Protein AF-A0A7C5CAA0-F1 (afdb_monomer_lite)

Secondary structure (DSSP, 8-state):
------PPPPPPTTGGGS-GGG--HHHHHTT----SGGGEEEEE-TTT--EEEEEEE-TTB-TTT-SBTTGGGTT--

Foldseek 3Di:
DDPPDPDPDDADPPLVPDDPVPDDPVRNVVVDPLQLQVQFDWDADPPPRDTDTDPDGHPQQDPVSSHGVCPVCPPPD

Radius of gyration: 15.69 Å; chains: 1; bounding box: 35×26×47 Å

pLDDT: mean 87.45, std 15.15, range [36.09, 98.0]

Sequence (77 aa):
MNHGSSHPAPLRARFWELALDRLTRDEWEALCDGCGKCCLNKLEDEETGEIVFTRVACRLLDDETCRCAQYDIRLHI

Structure (mmCIF, N/CA/C/O backbone):
data_AF-A0A7C5CAA0-F1
#
_entry.id   AF-A0A7C5CAA0-F1
#
loop_
_atom_site.group_PDB
_atom_site.id
_atom_site.type_symbol
_atom_site.label_atom_id
_atom_site.label_alt_id
_atom_site.label_comp_id
_atom_site.label_asym_id
_atom_site.label_entity_id
_atom_site.label_seq_id
_atom_site.pdbx_PDB_ins_code
_atom_site.Cartn_x
_atom_site.Cartn_y
_atom_site.Cartn_z
_atom_site.occupancy
_atom_site.B_iso_or_equiv
_atom_site.auth_seq_id
_atom_site.auth_comp_id
_atom_site.auth_asym_id
_atom_site.auth_atom_id
_atom_site.pdbx_PDB_model_num
ATOM 1 N N . MET A 1 1 ? 5.424 -6.351 -29.057 1.00 38.47 1 MET A N 1
ATOM 2 C CA . MET A 1 1 ? 5.343 -5.045 -28.372 1.00 38.47 1 MET A CA 1
ATOM 3 C C . MET A 1 1 ? 6.450 -5.040 -27.334 1.00 38.47 1 MET A C 1
ATOM 5 O O . MET A 1 1 ? 6.498 -5.948 -26.518 1.00 38.47 1 MET A O 1
ATOM 9 N N . ASN A 1 2 ? 7.420 -4.139 -27.494 1.00 36.09 2 ASN A N 1
ATOM 10 C CA . ASN A 1 2 ? 8.660 -4.111 -26.721 1.00 36.09 2 ASN A CA 1
ATOM 11 C C . ASN A 1 2 ? 8.377 -3.663 -25.281 1.00 36.09 2 ASN A C 1
ATOM 13 O O . ASN A 1 2 ? 8.187 -2.473 -25.043 1.00 36.09 2 ASN A O 1
ATOM 17 N N . HIS A 1 3 ? 8.374 -4.593 -24.325 1.00 45.97 3 HIS A N 1
ATOM 18 C CA . HIS A 1 3 ? 8.539 -4.242 -22.917 1.00 45.97 3 HIS A CA 1
ATOM 19 C C . HIS A 1 3 ? 10.010 -3.879 -22.710 1.00 45.97 3 HIS A C 1
ATOM 21 O O . HIS A 1 3 ? 10.870 -4.751 -22.620 1.00 45.97 3 HIS A O 1
ATOM 27 N N . GLY A 1 4 ? 10.303 -2.577 -22.740 1.00 39.22 4 GLY A N 1
ATOM 28 C CA . GLY A 1 4 ? 11.610 -2.041 -22.385 1.00 39.22 4 GLY A CA 1
ATOM 29 C C . GLY A 1 4 ? 11.938 -2.424 -20.948 1.00 39.22 4 GLY A C 1
ATOM 30 O O . GLY A 1 4 ? 11.337 -1.915 -20.008 1.00 39.22 4 GLY A O 1
ATOM 31 N N . SER A 1 5 ? 12.868 -3.358 -20.795 1.00 49.47 5 SER A N 1
ATOM 32 C CA . SER A 1 5 ? 13.365 -3.849 -19.518 1.00 49.47 5 SER A CA 1
ATOM 33 C C . SER A 1 5 ? 14.178 -2.761 -18.808 1.00 49.47 5 SER A C 1
ATOM 35 O O . SER A 1 5 ? 15.401 -2.730 -18.923 1.00 49.47 5 SER A O 1
ATOM 37 N N . SER A 1 6 ? 13.533 -1.866 -18.056 1.00 52.03 6 SER A N 1
ATOM 38 C CA . SER A 1 6 ? 14.233 -1.096 -17.023 1.00 52.03 6 SER A CA 1
ATOM 39 C C . SER A 1 6 ? 14.453 -2.025 -15.831 1.00 52.03 6 SER A C 1
ATOM 41 O O . SER A 1 6 ? 13.566 -2.205 -15.000 1.00 52.03 6 SER A O 1
ATOM 43 N N . HIS A 1 7 ? 15.602 -2.698 -15.779 1.00 53.28 7 HIS A N 1
ATOM 44 C CA . HIS A 1 7 ? 16.011 -3.364 -14.544 1.00 53.28 7 HIS A CA 1
ATOM 45 C C . HIS A 1 7 ? 16.242 -2.281 -13.481 1.00 53.28 7 HIS A C 1
ATOM 47 O O . HIS A 1 7 ? 17.099 -1.422 -13.710 1.00 53.28 7 HIS A O 1
ATOM 53 N N . PRO A 1 8 ? 15.494 -2.278 -12.361 1.00 63.41 8 PRO A N 1
ATOM 54 C CA . PRO A 1 8 ? 15.779 -1.358 -11.271 1.00 63.41 8 PRO A CA 1
ATOM 55 C C . PRO A 1 8 ? 17.202 -1.617 -10.775 1.00 63.41 8 PRO A C 1
ATOM 57 O O . PRO A 1 8 ? 17.690 -2.755 -10.796 1.00 63.41 8 PRO A O 1
ATOM 60 N N . ALA A 1 9 ? 17.889 -0.557 -10.351 1.00 70.81 9 ALA A N 1
ATOM 61 C CA . ALA A 1 9 ? 19.153 -0.719 -9.646 1.00 70.81 9 ALA A CA 1
ATOM 62 C C . ALA A 1 9 ? 18.935 -1.661 -8.442 1.00 70.81 9 ALA A C 1
ATOM 64 O O . ALA A 1 9 ? 17.842 -1.672 -7.868 1.00 70.81 9 ALA A O 1
ATOM 65 N N . PRO A 1 10 ? 19.930 -2.478 -8.057 1.00 86.19 10 PRO A N 1
ATOM 66 C CA . PRO A 1 10 ? 19.761 -3.404 -6.945 1.00 86.19 10 PRO A CA 1
ATOM 67 C C . PRO A 1 10 ? 19.355 -2.644 -5.674 1.00 86.19 10 PRO A C 1
ATOM 69 O O . PRO A 1 10 ? 20.006 -1.670 -5.291 1.00 86.19 10 PRO A O 1
ATOM 72 N N . LEU A 1 11 ? 18.271 -3.097 -5.036 1.00 94.62 11 LEU A N 1
ATOM 73 C CA . LEU A 1 11 ? 17.754 -2.511 -3.797 1.00 94.62 11 LEU A CA 1
ATOM 74 C C . LEU A 1 11 ? 18.811 -2.610 -2.690 1.00 94.62 11 LEU A C 1
ATOM 76 O O . LEU A 1 11 ? 19.500 -3.629 -2.568 1.00 94.62 11 LEU A O 1
ATOM 80 N N . ARG A 1 12 ? 18.933 -1.572 -1.854 1.00 96.12 12 ARG A N 1
ATOM 81 C CA . ARG A 1 12 ? 19.839 -1.623 -0.698 1.00 96.12 12 ARG A CA 1
ATOM 82 C C . ARG A 1 12 ? 19.378 -2.717 0.269 1.00 96.12 12 ARG A C 1
ATOM 84 O O . ARG A 1 12 ? 18.184 -2.930 0.468 1.00 96.12 12 ARG A O 1
ATOM 91 N N . ALA A 1 13 ? 20.316 -3.406 0.912 1.00 95.81 13 ALA A N 1
ATOM 92 C CA . ALA A 1 13 ? 19.969 -4.396 1.930 1.00 95.81 13 ALA A CA 1
ATOM 93 C C . ALA A 1 13 ? 19.186 -3.738 3.084 1.00 95.81 13 ALA A C 1
ATOM 95 O O . ALA A 1 13 ? 19.595 -2.689 3.581 1.00 95.81 13 ALA A O 1
ATOM 96 N N . ARG A 1 14 ? 18.081 -4.368 3.515 1.00 95.12 14 ARG A N 1
ATOM 97 C CA . ARG A 1 14 ? 17.199 -3.889 4.602 1.00 95.12 14 ARG A CA 1
ATOM 98 C C . ARG A 1 14 ? 16.696 -2.452 4.410 1.00 95.12 14 ARG A C 1
ATOM 100 O O . ARG A 1 14 ? 16.513 -1.725 5.382 1.00 95.12 14 ARG A O 1
ATOM 107 N N . PHE A 1 15 ? 16.459 -2.034 3.164 1.00 96.19 15 PHE A N 1
ATOM 108 C CA . PHE A 1 15 ? 15.961 -0.686 2.870 1.00 96.19 15 PHE A CA 1
ATOM 109 C C . PHE A 1 15 ? 14.664 -0.351 3.631 1.00 96.19 15 PHE A C 1
ATOM 111 O O . PHE A 1 15 ? 14.479 0.797 4.012 1.00 96.19 15 PHE A O 1
ATOM 118 N N . TRP A 1 16 ? 13.815 -1.345 3.930 1.00 95.12 16 TRP A N 1
ATOM 119 C CA . TRP A 1 16 ? 12.559 -1.188 4.679 1.00 95.12 16 TRP A CA 1
ATOM 120 C C . TRP A 1 16 ? 12.728 -0.704 6.132 1.00 95.12 16 TRP A C 1
ATOM 122 O O . TRP A 1 16 ? 11.738 -0.390 6.784 1.00 95.12 16 TRP A O 1
ATOM 132 N N . GLU A 1 17 ? 13.955 -0.645 6.657 1.00 96.94 17 GLU A N 1
ATOM 133 C CA . GLU A 1 17 ? 14.257 -0.109 7.996 1.00 96.94 17 GLU A CA 1
ATOM 134 C C . GLU A 1 17 ? 14.687 1.358 7.968 1.00 96.94 17 GLU A C 1
ATOM 136 O O . GLU A 1 17 ? 14.860 1.985 9.015 1.00 96.94 17 GLU A O 1
ATOM 141 N N . LEU A 1 18 ? 14.884 1.918 6.775 1.00 96.94 18 LEU A N 1
ATOM 142 C CA . LEU A 1 18 ? 15.180 3.329 6.602 1.00 96.94 18 LEU A CA 1
ATOM 143 C C . LEU A 1 18 ? 13.899 4.155 6.753 1.00 96.94 18 LEU A C 1
ATOM 145 O O . LEU A 1 18 ? 12.792 3.686 6.495 1.00 96.94 18 LEU A O 1
ATOM 149 N N . ALA A 1 19 ? 14.059 5.421 7.138 1.00 96.44 19 ALA A N 1
ATOM 150 C CA . ALA A 1 19 ? 12.953 6.370 7.125 1.00 96.44 19 ALA A CA 1
ATOM 151 C C . ALA A 1 19 ? 12.369 6.497 5.704 1.00 96.44 19 ALA A C 1
ATOM 153 O O . ALA A 1 19 ? 13.114 6.466 4.722 1.00 96.44 19 ALA A O 1
ATOM 154 N N . LEU A 1 20 ? 11.042 6.638 5.598 1.00 94.25 20 LEU A N 1
ATOM 155 C CA . LEU A 1 20 ? 10.327 6.627 4.313 1.00 94.25 20 LEU A CA 1
ATOM 156 C C . LEU A 1 20 ? 10.820 7.710 3.338 1.00 94.25 20 LEU A C 1
ATOM 158 O O . LEU A 1 20 ? 10.846 7.482 2.133 1.00 94.25 20 LEU A O 1
ATOM 162 N N . ASP A 1 21 ? 11.249 8.861 3.856 1.00 95.44 21 ASP A N 1
ATOM 163 C CA . ASP A 1 21 ? 11.809 9.988 3.100 1.00 95.44 21 ASP A CA 1
ATOM 164 C C . ASP A 1 21 ? 13.232 9.732 2.568 1.00 95.44 21 ASP A C 1
ATOM 166 O O . ASP A 1 21 ? 13.733 10.486 1.734 1.00 95.44 21 ASP A O 1
ATOM 170 N N . ARG A 1 22 ? 13.891 8.661 3.026 1.00 96.62 22 ARG A N 1
ATOM 171 C CA . ARG A 1 22 ? 15.221 8.224 2.571 1.00 96.62 22 ARG A CA 1
ATOM 172 C C . ARG A 1 22 ? 15.177 7.083 1.561 1.00 96.62 22 ARG A C 1
ATOM 174 O O . ARG A 1 22 ? 16.246 6.632 1.130 1.00 96.62 22 ARG A O 1
ATOM 181 N N . LEU A 1 23 ? 13.991 6.581 1.227 1.00 96.00 23 LEU A N 1
ATOM 182 C CA . LEU A 1 23 ? 13.818 5.534 0.226 1.00 96.00 23 LEU A CA 1
ATOM 183 C C . LEU A 1 23 ? 13.923 6.126 -1.176 1.00 96.00 23 LEU A C 1
ATOM 185 O O . LEU A 1 23 ? 13.411 7.212 -1.453 1.00 96.00 23 LEU A O 1
ATOM 189 N N . THR A 1 24 ? 14.579 5.402 -2.081 1.00 94.88 24 THR A N 1
ATOM 190 C CA . THR A 1 24 ? 14.448 5.701 -3.510 1.00 94.88 24 THR A CA 1
ATOM 191 C C . THR A 1 24 ? 13.030 5.368 -3.972 1.00 94.88 24 THR A C 1
ATOM 193 O O . THR A 1 24 ? 12.288 4.666 -3.285 1.00 94.88 24 THR A O 1
ATOM 196 N N . ARG A 1 25 ? 12.644 5.837 -5.165 1.00 90.62 25 ARG A N 1
ATOM 197 C CA . ARG A 1 25 ? 11.358 5.449 -5.760 1.00 90.62 25 ARG A CA 1
ATOM 198 C C . ARG A 1 25 ? 11.228 3.927 -5.838 1.00 90.62 25 ARG A C 1
ATOM 200 O O . ARG A 1 25 ? 10.241 3.402 -5.348 1.00 90.62 25 ARG A O 1
ATOM 207 N N . ASP A 1 26 ? 12.228 3.236 -6.377 1.00 92.69 26 ASP A N 1
ATOM 208 C CA . ASP A 1 26 ? 12.191 1.777 -6.546 1.00 92.69 26 ASP A CA 1
ATOM 209 C C . ASP A 1 26 ? 12.063 1.038 -5.207 1.00 92.69 26 ASP A C 1
ATOM 211 O O . ASP A 1 26 ? 11.317 0.070 -5.102 1.00 92.69 26 ASP A O 1
ATOM 215 N N . GLU A 1 27 ? 12.742 1.515 -4.161 1.00 94.75 27 GLU A N 1
ATOM 216 C CA . GLU A 1 27 ? 12.608 0.965 -2.808 1.00 94.75 27 GLU A CA 1
ATOM 217 C C . GLU A 1 27 ? 11.223 1.228 -2.217 1.00 94.75 27 GLU A C 1
ATOM 219 O O . GLU A 1 27 ? 10.651 0.353 -1.575 1.00 94.75 27 GLU A O 1
ATOM 224 N N . TRP A 1 28 ? 10.658 2.410 -2.456 1.00 91.94 28 TRP A N 1
ATOM 225 C CA . TRP A 1 28 ? 9.307 2.735 -2.016 1.00 91.94 28 TRP A CA 1
ATOM 226 C C . TRP A 1 28 ? 8.266 1.853 -2.716 1.00 91.94 28 TRP A C 1
ATOM 228 O O . TRP A 1 28 ? 7.395 1.291 -2.055 1.00 91.94 28 TRP A O 1
ATOM 238 N N . GLU A 1 29 ? 8.375 1.679 -4.038 1.00 90.00 29 GLU A N 1
ATOM 239 C CA . GLU A 1 29 ? 7.510 0.768 -4.8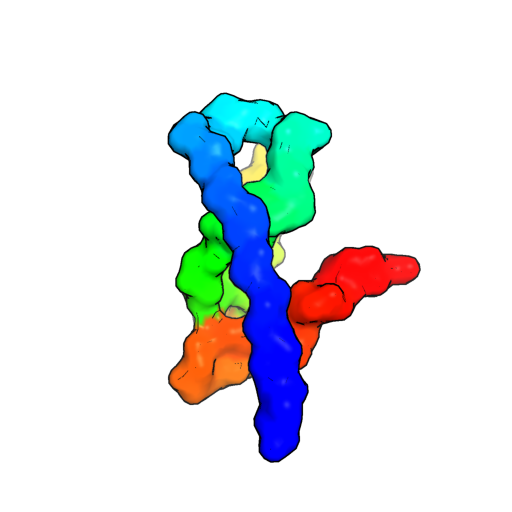02 1.00 90.00 29 GLU A C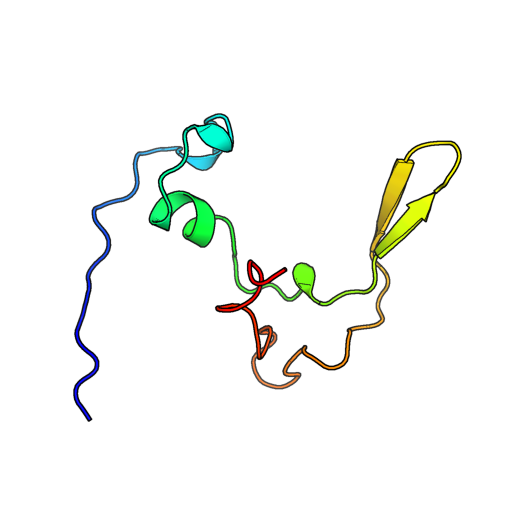A 1
ATOM 240 C C . GLU A 1 29 ? 7.675 -0.687 -4.331 1.00 90.00 29 GLU A C 1
ATOM 242 O O . GLU A 1 29 ? 6.694 -1.424 -4.258 1.00 90.00 29 GLU A O 1
ATOM 247 N N . ALA A 1 30 ? 8.889 -1.095 -3.943 1.00 91.94 30 ALA A N 1
ATOM 248 C CA . ALA A 1 30 ? 9.175 -2.439 -3.441 1.00 91.94 30 ALA A CA 1
ATOM 249 C C . ALA A 1 30 ? 8.567 -2.741 -2.059 1.00 91.94 30 ALA A C 1
ATOM 251 O O . ALA A 1 30 ? 8.527 -3.904 -1.668 1.00 91.94 30 ALA A O 1
ATOM 252 N N . LEU A 1 31 ? 8.061 -1.738 -1.326 1.00 90.25 31 LEU A N 1
ATOM 253 C CA . LEU A 1 31 ? 7.250 -1.974 -0.121 1.00 90.25 31 LEU A CA 1
ATOM 254 C C . LEU A 1 31 ? 5.851 -2.525 -0.452 1.00 90.25 31 LEU A C 1
ATOM 256 O O . LEU A 1 31 ? 5.136 -2.981 0.441 1.00 90.25 31 LEU A O 1
ATOM 260 N N . CYS A 1 32 ? 5.419 -2.438 -1.712 1.00 87.81 32 CYS A N 1
ATOM 261 C CA . CYS A 1 32 ? 4.117 -2.916 -2.145 1.00 87.81 32 CYS A CA 1
ATOM 262 C C . CYS A 1 32 ? 4.176 -4.385 -2.586 1.00 87.81 32 CYS A C 1
ATOM 264 O O . CYS A 1 32 ? 4.607 -4.699 -3.691 1.00 87.81 32 CYS A O 1
ATOM 266 N N . ASP A 1 33 ? 3.610 -5.280 -1.776 1.00 84.25 33 ASP A N 1
ATOM 267 C CA . ASP A 1 33 ? 3.503 -6.713 -2.108 1.00 84.25 33 ASP A CA 1
ATOM 268 C C . ASP A 1 33 ? 2.378 -7.044 -3.113 1.00 84.25 33 ASP A C 1
ATOM 270 O O . ASP A 1 33 ? 2.079 -8.212 -3.359 1.00 84.25 33 ASP A O 1
ATOM 274 N N . GLY A 1 34 ? 1.664 -6.043 -3.644 1.00 83.62 34 GLY A N 1
ATOM 275 C CA . GLY A 1 34 ? 0.477 -6.279 -4.477 1.00 83.62 34 GLY A CA 1
ATOM 276 C C . GLY A 1 34 ? -0.670 -6.974 -3.727 1.00 83.62 34 GLY A C 1
ATOM 277 O O . GLY A 1 34 ? -1.470 -7.675 -4.331 1.00 83.62 34 GLY A O 1
ATOM 278 N N . CYS A 1 35 ? -0.755 -6.792 -2.406 1.00 87.94 35 CYS A N 1
ATOM 279 C CA . CYS A 1 35 ? -1.683 -7.511 -1.524 1.00 87.94 35 CYS A CA 1
ATOM 280 C C . CYS A 1 35 ? -3.119 -6.947 -1.467 1.00 87.94 35 CYS A C 1
ATOM 282 O O . CYS A 1 35 ? -3.903 -7.360 -0.615 1.00 87.94 35 CYS A O 1
ATOM 284 N N . GLY A 1 36 ? -3.459 -5.943 -2.281 1.00 89.06 36 GLY A N 1
ATOM 285 C CA . GLY A 1 36 ? -4.797 -5.333 -2.317 1.00 89.06 36 GLY A CA 1
ATOM 286 C C . GLY A 1 36 ? -5.203 -4.512 -1.080 1.00 89.06 36 GLY A C 1
ATOM 287 O O . GLY A 1 36 ? -6.238 -3.851 -1.108 1.00 89.06 36 GLY A O 1
ATOM 288 N N . LYS A 1 37 ? -4.392 -4.463 -0.010 1.00 89.38 37 LYS A N 1
ATOM 289 C CA . LYS A 1 37 ? -4.695 -3.689 1.217 1.00 89.38 37 LYS A CA 1
ATOM 290 C C . LYS A 1 37 ? -4.903 -2.194 0.961 1.00 89.38 37 LYS A C 1
ATOM 292 O O . LYS A 1 37 ? -5.623 -1.540 1.709 1.00 89.38 37 LYS A O 1
ATOM 297 N N . CYS A 1 38 ? -4.287 -1.642 -0.083 1.00 90.38 38 CYS A N 1
ATOM 298 C CA . CYS A 1 38 ? -4.510 -0.255 -0.491 1.00 90.38 38 CYS A CA 1
ATOM 299 C C . CYS A 1 38 ? -5.927 -0.004 -1.033 1.00 90.38 38 CYS A C 1
ATOM 301 O O . CYS A 1 38 ? -6.392 1.128 -0.963 1.00 90.38 38 CYS A O 1
ATOM 303 N N . CYS A 1 39 ? -6.611 -1.038 -1.530 1.00 93.88 39 CYS A N 1
ATOM 304 C CA . CYS A 1 39 ? -7.958 -0.950 -2.087 1.00 93.88 39 CYS A CA 1
ATOM 305 C C . CYS A 1 39 ? -9.064 -1.227 -1.065 1.00 93.88 39 CYS A C 1
ATOM 307 O O . CYS A 1 39 ? -10.231 -1.054 -1.396 1.00 93.88 39 CYS A O 1
ATOM 309 N N . LEU A 1 40 ? -8.744 -1.679 0.147 1.00 94.75 40 LEU A N 1
ATOM 310 C CA . LEU A 1 40 ? -9.755 -1.882 1.182 1.00 94.75 40 LEU A CA 1
ATOM 311 C C . LEU A 1 40 ? -10.179 -0.535 1.760 1.00 94.75 40 LEU A C 1
ATOM 313 O O . LEU A 1 40 ? -9.329 0.309 2.051 1.00 94.75 40 LEU A O 1
ATOM 317 N N . ASN A 1 41 ? -11.482 -0.354 1.970 1.00 95.12 41 ASN A N 1
ATOM 318 C CA . ASN A 1 41 ? -11.971 0.807 2.698 1.00 95.12 41 ASN A CA 1
ATOM 319 C C . ASN A 1 41 ? -11.411 0.760 4.123 1.00 95.12 41 ASN A C 1
ATOM 321 O O . ASN A 1 41 ? -11.516 -0.266 4.810 1.00 95.12 41 ASN A O 1
ATOM 325 N N . LYS A 1 42 ? -10.800 1.870 4.530 1.00 95.12 42 LYS A N 1
ATOM 326 C CA . LYS A 1 42 ? -10.218 2.077 5.853 1.00 95.12 42 LYS A CA 1
ATOM 327 C C . LYS A 1 42 ? -11.136 3.009 6.618 1.00 95.12 42 LYS A C 1
ATOM 329 O O . LYS A 1 42 ? -11.570 4.015 6.058 1.00 95.12 42 LYS A O 1
ATOM 334 N N . LEU A 1 43 ? -11.436 2.653 7.856 1.00 96.94 43 LEU A N 1
ATOM 335 C CA . LEU A 1 43 ? -12.136 3.535 8.776 1.00 96.94 43 LEU A CA 1
ATOM 336 C C . LEU A 1 43 ? -11.108 4.035 9.781 1.00 96.94 43 LEU A C 1
ATOM 338 O O . LEU A 1 43 ? -10.303 3.243 10.272 1.00 96.94 43 LEU A O 1
ATOM 342 N N . GLU A 1 44 ? -11.123 5.337 10.018 1.00 97.88 44 GLU A N 1
ATOM 343 C CA . GLU A 1 44 ? -10.320 5.990 11.041 1.00 97.88 44 GLU A CA 1
ATOM 344 C C . GLU A 1 44 ? -11.242 6.353 12.197 1.00 97.88 44 GLU A C 1
ATOM 346 O O . GLU A 1 44 ? -12.309 6.932 11.980 1.00 97.88 44 GLU A O 1
ATOM 351 N N . ASP A 1 45 ? -10.854 5.965 13.403 1.00 97.88 45 ASP A N 1
ATOM 352 C CA . ASP A 1 45 ? -11.521 6.405 14.620 1.00 97.88 45 ASP A CA 1
ATOM 353 C C . ASP A 1 45 ? -11.147 7.866 14.915 1.00 97.88 45 ASP A C 1
ATOM 355 O O . ASP A 1 45 ? -9.967 8.212 14.970 1.00 97.88 45 ASP A O 1
ATOM 359 N N . GLU A 1 46 ? -12.143 8.736 15.084 1.00 97.44 46 GLU A N 1
ATOM 360 C CA . GLU A 1 46 ? -11.918 10.186 15.177 1.00 97.44 46 GLU A CA 1
ATOM 361 C C . GLU A 1 46 ? -11.247 10.633 16.483 1.00 97.44 46 GLU A C 1
ATOM 363 O O . GLU A 1 46 ? -10.615 11.690 16.520 1.00 97.44 46 GLU A O 1
ATOM 368 N N . GLU A 1 47 ? -11.364 9.843 17.552 1.00 98.00 47 GLU A N 1
ATOM 369 C CA . GLU A 1 47 ? -10.804 10.179 18.861 1.00 98.00 47 GLU A CA 1
ATOM 370 C C . GLU A 1 47 ? -9.376 9.641 19.018 1.00 98.00 47 GLU A C 1
ATOM 372 O O . GLU A 1 47 ? -8.514 10.302 19.602 1.00 98.00 47 GLU A O 1
ATOM 377 N N . THR A 1 48 ? -9.115 8.440 18.499 1.00 98.00 48 THR A N 1
ATOM 378 C CA . THR A 1 48 ? -7.856 7.708 18.707 1.00 98.00 48 THR A CA 1
ATOM 379 C C . THR A 1 48 ? -6.928 7.707 17.494 1.00 98.00 48 THR A C 1
ATOM 381 O O . THR A 1 48 ? -5.728 7.472 17.651 1.00 98.00 48 THR A O 1
ATOM 384 N N . GLY A 1 49 ? -7.455 7.950 16.290 1.00 97.19 49 GLY A N 1
ATO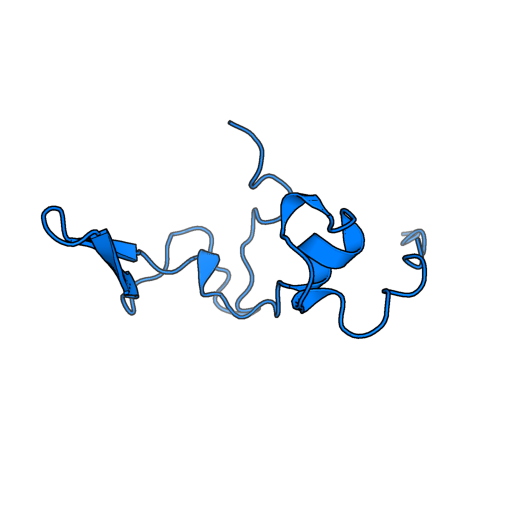M 385 C CA . GLY A 1 49 ? -6.728 7.792 15.029 1.00 97.19 49 GLY A CA 1
ATOM 386 C C . GLY A 1 49 ? -6.451 6.331 14.654 1.00 97.19 49 GLY A C 1
ATOM 387 O O . GLY A 1 49 ? -5.617 6.062 13.785 1.00 97.19 49 GLY A O 1
ATOM 388 N N . GLU A 1 50 ? -7.090 5.359 15.317 1.00 97.88 50 GLU A N 1
ATOM 389 C CA . GLU A 1 50 ? -6.936 3.949 14.961 1.00 97.88 50 GLU A CA 1
ATOM 390 C C . GLU A 1 50 ? -7.479 3.692 13.549 1.00 97.88 50 GLU A C 1
ATOM 392 O O . GLU A 1 50 ? -8.603 4.063 13.216 1.00 97.88 50 GLU A O 1
ATOM 397 N N . ILE A 1 51 ? -6.683 3.008 12.720 1.00 96.31 51 ILE A N 1
ATOM 398 C CA . ILE A 1 51 ? -7.077 2.610 11.369 1.00 96.31 51 ILE A CA 1
ATOM 399 C C . ILE A 1 51 ? -7.484 1.140 11.358 1.00 96.31 51 ILE A C 1
ATOM 401 O O . ILE A 1 51 ? -6.638 0.249 11.474 1.00 96.31 51 ILE A O 1
ATOM 405 N N . VAL A 1 52 ? -8.764 0.879 11.096 1.00 96.56 52 VAL A N 1
ATOM 406 C CA . VAL A 1 52 ? -9.284 -0.477 10.891 1.00 96.56 52 VAL A CA 1
ATOM 407 C C . VAL A 1 52 ? -9.545 -0.751 9.411 1.00 96.56 52 VAL A C 1
ATOM 409 O O . VAL A 1 52 ? -10.174 0.027 8.689 1.00 96.56 52 VAL A O 1
ATOM 412 N N . PHE A 1 53 ? -9.055 -1.898 8.938 1.00 95.75 53 PHE A N 1
ATOM 413 C CA . PHE A 1 53 ? -9.304 -2.369 7.578 1.00 95.75 53 PHE A CA 1
ATOM 414 C C . PHE A 1 53 ? -10.633 -3.117 7.516 1.00 95.75 53 PHE A C 1
ATOM 416 O O . PHE A 1 53 ? -10.867 -4.060 8.272 1.00 95.75 53 PHE A O 1
ATOM 423 N N . THR A 1 54 ? -11.485 -2.745 6.566 1.00 96.00 54 THR A N 1
ATOM 424 C CA . THR A 1 54 ? -12.709 -3.501 6.281 1.00 96.00 54 THR A CA 1
ATOM 425 C C . THR A 1 54 ? -12.442 -4.646 5.300 1.00 96.00 54 THR A C 1
ATOM 427 O O . THR A 1 54 ? -11.376 -4.748 4.694 1.00 96.00 54 THR A O 1
ATOM 430 N N . ARG A 1 55 ? -13.448 -5.502 5.089 1.00 94.38 55 ARG A N 1
ATOM 431 C CA . ARG A 1 55 ? -13.453 -6.514 4.016 1.00 94.38 55 ARG A CA 1
ATOM 432 C C . ARG A 1 55 ? -14.156 -6.020 2.745 1.00 94.38 55 ARG A C 1
ATOM 434 O O . ARG A 1 55 ? -14.542 -6.834 1.913 1.00 94.38 55 ARG A O 1
ATOM 441 N N . VAL A 1 56 ? -14.359 -4.707 2.617 1.00 95.50 56 VAL A N 1
ATOM 442 C CA . VAL A 1 56 ? -15.018 -4.080 1.467 1.00 95.50 56 VAL A CA 1
ATOM 443 C C . VAL A 1 56 ? -13.956 -3.381 0.628 1.00 95.50 56 VAL A C 1
ATOM 445 O O . VAL A 1 56 ? -13.322 -2.431 1.086 1.00 95.50 56 VAL A O 1
ATOM 448 N N . ALA A 1 57 ? -13.755 -3.862 -0.595 1.00 95.38 57 ALA A N 1
ATOM 449 C CA . ALA A 1 57 ? -12.846 -3.243 -1.548 1.00 95.38 57 ALA A CA 1
ATOM 450 C C . ALA A 1 57 ? -13.494 -2.042 -2.254 1.00 95.38 57 ALA A C 1
ATOM 452 O O . ALA A 1 57 ? -14.712 -1.978 -2.427 1.00 95.38 57 ALA A O 1
ATOM 453 N N . CYS A 1 58 ? -12.671 -1.093 -2.692 1.00 94.69 58 CYS A N 1
ATOM 454 C CA . CYS A 1 58 ? -13.085 -0.024 -3.584 1.00 94.69 58 CYS A CA 1
ATOM 455 C C . CYS A 1 58 ? -13.231 -0.543 -5.022 1.00 94.69 58 CYS A C 1
ATOM 457 O O . CYS A 1 58 ? -12.702 -1.591 -5.391 1.00 94.69 58 CYS A O 1
ATOM 459 N N . ARG A 1 59 ? -13.889 0.249 -5.874 1.00 94.19 59 ARG A N 1
ATOM 460 C CA . ARG A 1 59 ? -14.140 -0.082 -7.290 1.00 94.19 59 ARG A CA 1
ATOM 461 C C . ARG A 1 59 ? -12.889 -0.254 -8.166 1.00 94.19 59 ARG A C 1
ATOM 463 O O . ARG A 1 59 ? -13.027 -0.532 -9.348 1.00 94.19 59 ARG A O 1
ATOM 470 N N . LEU A 1 60 ? -11.703 0.045 -7.634 1.00 93.81 60 LEU A N 1
ATOM 471 C CA . LEU A 1 60 ? -10.434 -0.014 -8.364 1.00 93.81 60 LEU A CA 1
ATOM 472 C C . LEU A 1 60 ? -9.671 -1.317 -8.108 1.00 93.81 60 LEU A C 1
ATOM 474 O O . LEU A 1 60 ? -8.631 -1.518 -8.730 1.00 93.81 60 LEU A O 1
ATOM 478 N N . LEU A 1 61 ? -10.138 -2.166 -7.186 1.00 94.94 61 LEU A N 1
ATOM 479 C CA . LEU A 1 61 ? -9.583 -3.505 -7.031 1.00 94.94 61 LEU A CA 1
ATOM 480 C C . LEU A 1 61 ? -10.010 -4.364 -8.221 1.00 94.94 61 LEU A C 1
ATOM 482 O O . LEU A 1 61 ? -11.201 -4.502 -8.484 1.00 94.94 61 LEU A O 1
ATOM 486 N N . ASP A 1 62 ? -9.030 -4.946 -8.895 1.00 93.31 62 ASP A N 1
ATOM 487 C CA . ASP A 1 62 ? -9.219 -6.057 -9.820 1.00 93.31 62 ASP A CA 1
ATOM 488 C C . ASP A 1 62 ? -9.296 -7.358 -9.003 1.00 93.31 62 ASP A C 1
ATOM 490 O O . ASP A 1 62 ? -8.369 -7.687 -8.254 1.00 93.31 62 ASP A O 1
ATOM 494 N N . ASP A 1 63 ? -10.427 -8.057 -9.096 1.00 88.88 63 ASP A N 1
ATOM 495 C CA . ASP A 1 63 ? -10.742 -9.272 -8.343 1.00 88.88 63 ASP A CA 1
ATOM 496 C C . ASP A 1 63 ? -10.081 -10.538 -8.904 1.00 88.88 63 ASP A C 1
ATOM 498 O O . ASP A 1 63 ? -9.975 -11.533 -8.186 1.00 88.88 63 ASP A O 1
ATOM 502 N N . GLU A 1 64 ? -9.566 -10.494 -10.134 1.00 90.88 64 GLU A N 1
ATOM 503 C CA . GLU A 1 64 ? -8.788 -11.584 -10.723 1.00 90.88 64 GLU A CA 1
ATOM 504 C C . GLU A 1 64 ? -7.316 -11.499 -10.307 1.00 90.88 64 GLU A C 1
ATOM 506 O O . GLU A 1 64 ? -6.692 -12.508 -9.965 1.00 90.88 64 GLU A O 1
ATOM 511 N N . THR A 1 65 ? -6.741 -10.292 -10.325 1.00 90.75 65 THR A N 1
ATOM 512 C CA . THR A 1 65 ? -5.302 -10.092 -10.076 1.00 90.75 65 THR A CA 1
ATOM 513 C C . THR A 1 65 ? -4.970 -9.668 -8.647 1.00 90.75 65 THR A C 1
ATOM 515 O O . THR A 1 65 ? -3.795 -9.692 -8.265 1.00 90.75 65 THR A O 1
ATOM 518 N N . CYS A 1 66 ? -5.974 -9.277 -7.856 1.00 89.06 66 CYS A N 1
ATOM 519 C CA . CYS A 1 66 ? -5.832 -8.651 -6.536 1.00 89.06 66 CYS A CA 1
ATOM 520 C C . CYS A 1 66 ? -4.994 -7.355 -6.550 1.00 89.06 66 CYS A C 1
ATOM 522 O O . CYS A 1 66 ? -4.424 -6.962 -5.526 1.00 89.06 66 CYS A O 1
ATOM 524 N N . ARG A 1 67 ? -4.910 -6.669 -7.698 1.00 90.31 67 ARG A N 1
ATOM 525 C CA . ARG A 1 67 ? -4.141 -5.426 -7.872 1.00 90.31 67 ARG A CA 1
ATOM 526 C C . ARG A 1 67 ? -5.060 -4.225 -8.062 1.00 90.31 67 ARG A C 1
ATOM 528 O O . ARG A 1 67 ? -6.198 -4.340 -8.499 1.00 90.31 67 ARG A O 1
ATOM 535 N N . CYS A 1 68 ? -4.554 -3.041 -7.730 1.00 92.25 68 CYS A N 1
ATOM 536 C CA . CYS A 1 68 ? -5.263 -1.799 -8.015 1.00 92.25 68 CYS A CA 1
ATOM 537 C C . CYS A 1 68 ? -5.114 -1.450 -9.501 1.00 92.25 68 CYS A C 1
ATOM 539 O O . CYS A 1 68 ? -3.995 -1.230 -9.966 1.00 92.25 68 CYS A O 1
ATOM 541 N N . ALA A 1 69 ? -6.229 -1.307 -10.218 1.00 92.50 69 ALA A N 1
ATOM 542 C CA . ALA A 1 69 ? -6.262 -0.924 -11.631 1.00 92.50 69 ALA A CA 1
ATOM 543 C C . ALA A 1 69 ? -5.694 0.483 -11.913 1.00 92.50 69 ALA A C 1
ATOM 545 O O . ALA A 1 69 ? -5.465 0.842 -13.064 1.00 92.50 69 ALA A O 1
ATOM 546 N N . GLN A 1 70 ? -5.478 1.299 -10.876 1.00 91.31 70 GLN A N 1
ATOM 547 C CA . GLN A 1 70 ? -4.945 2.661 -10.988 1.00 91.31 70 GLN A CA 1
ATOM 548 C C . GLN A 1 70 ? -3.758 2.918 -10.045 1.00 91.31 70 GLN A C 1
ATOM 550 O O . GLN A 1 70 ? -3.537 4.046 -9.609 1.00 91.31 70 GLN A O 1
ATOM 555 N N . TYR A 1 71 ? -2.976 1.883 -9.720 1.00 89.06 71 TYR A N 1
ATOM 556 C CA . TYR A 1 71 ? -1.833 2.023 -8.809 1.00 89.06 71 TYR A CA 1
ATOM 557 C C . TYR A 1 71 ? -0.786 3.047 -9.288 1.00 89.06 71 TYR A C 1
ATOM 559 O O . TYR A 1 71 ? -0.251 3.807 -8.479 1.00 89.06 71 TYR A O 1
ATOM 567 N N . ASP A 1 72 ? -0.527 3.108 -10.594 1.00 88.06 72 ASP A N 1
ATOM 568 C CA . ASP A 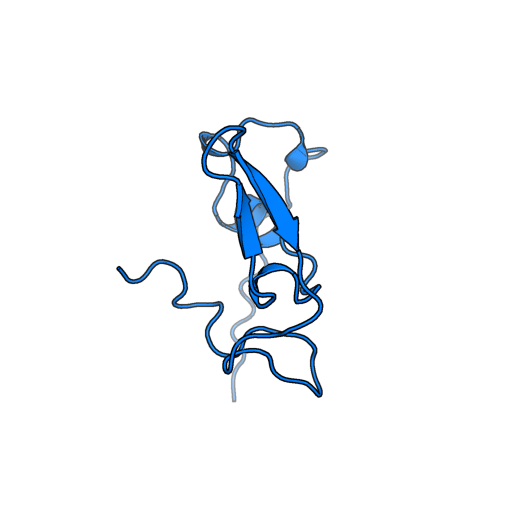1 72 ? 0.516 3.970 -11.171 1.00 88.06 72 ASP A CA 1
ATOM 569 C C . ASP A 1 72 ? 0.193 5.466 -11.060 1.00 88.06 72 ASP A C 1
ATOM 571 O O . ASP A 1 72 ? 1.097 6.295 -10.989 1.00 88.06 72 ASP A O 1
ATOM 575 N N . ILE A 1 73 ? -1.094 5.822 -10.992 1.00 88.81 73 ILE A N 1
ATOM 576 C CA . ILE A 1 73 ? -1.555 7.216 -10.907 1.00 88.81 73 ILE A CA 1
ATOM 577 C C . ILE A 1 73 ? -1.942 7.641 -9.486 1.00 88.81 73 ILE A C 1
ATOM 579 O O . ILE A 1 73 ? -2.490 8.721 -9.291 1.00 88.81 73 ILE A O 1
ATOM 583 N N . ARG A 1 74 ? -1.636 6.824 -8.470 1.00 86.50 74 ARG A N 1
ATOM 584 C CA . ARG A 1 74 ? -2.023 7.055 -7.062 1.00 86.50 74 ARG A CA 1
ATOM 585 C C . ARG A 1 74 ? -1.494 8.357 -6.438 1.00 86.50 74 ARG A C 1
ATOM 587 O O . ARG A 1 74 ? -1.922 8.716 -5.349 1.00 86.50 74 ARG A O 1
ATOM 594 N N . LEU A 1 75 ? -0.531 9.017 -7.083 1.00 83.38 75 LEU A N 1
ATOM 595 C CA . LEU 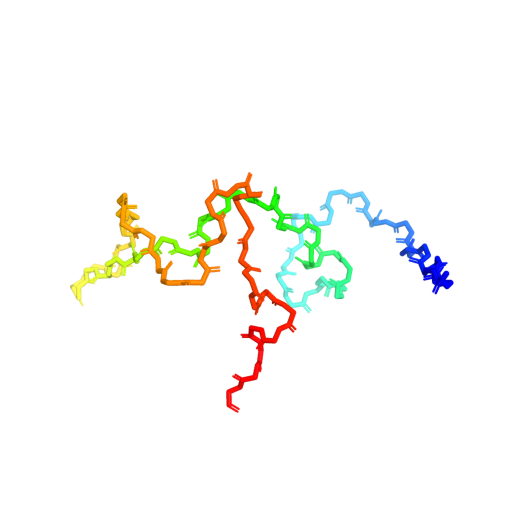A 1 75 ? 0.065 10.284 -6.639 1.00 83.38 75 LEU A CA 1
ATOM 596 C C . LEU A 1 75 ? -0.522 11.510 -7.356 1.00 83.38 75 LEU A C 1
ATOM 598 O O . LEU A 1 75 ? -0.069 12.624 -7.111 1.00 83.38 75 LEU A O 1
ATOM 602 N N . HIS A 1 76 ? -1.485 11.323 -8.262 1.00 82.06 76 HIS A N 1
ATOM 603 C CA . HIS A 1 76 ? -2.161 12.431 -8.928 1.00 82.06 76 HIS A CA 1
ATOM 604 C C . HIS A 1 76 ? -3.249 12.977 -7.993 1.00 82.06 76 HIS A C 1
ATOM 606 O O . HIS A 1 76 ? -4.272 12.324 -7.786 1.00 82.06 76 HIS A O 1
ATOM 612 N N . ILE A 1 77 ? -2.985 14.148 -7.408 1.00 58.94 77 ILE A N 1
ATOM 613 C CA . ILE A 1 77 ? -3.908 14.943 -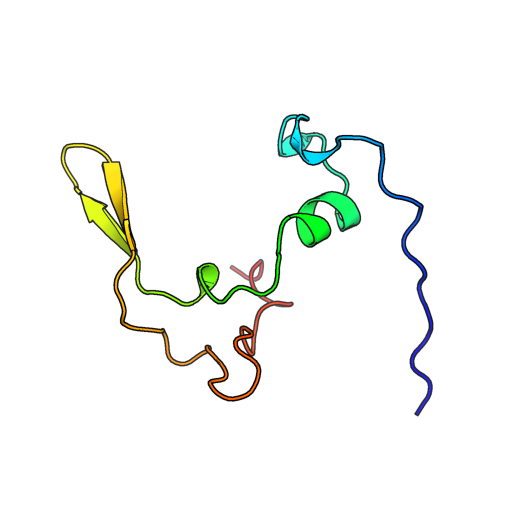6.583 1.00 58.94 77 ILE A CA 1
ATOM 614 C C . ILE A 1 77 ? -4.255 16.215 -7.349 1.00 58.94 77 ILE A C 1
ATOM 616 O O . ILE A 1 77 ? -3.315 16.816 -7.920 1.00 58.94 77 ILE A O 1
#